Protein AF-A0A969LF04-F1 (afdb_monomer)

Foldseek 3Di:
DDPPLPLLQVLLVVCVVVVHQLDLDDDPQLDLVCLPDPVSQVVLVVVCVVPPDDRDRSNVVSPVCCVPVNVSSVVSVVVVD

Nearest PDB structures (foldseek):
  8bqe-assembly1_B  TM=2.762E-01  e=6.518E+00  Caulobacter vibrioides NA1000

pLDDT: mean 91.99, std 8.94, range [58.62, 98.12]

Mean predicted aligned error: 4.28 Å

Radius of gyration: 14.91 Å; Cα contacts (8 Å, |Δi|>4): 63; chains: 1; bounding box: 40×21×38 Å

Sequence (81 aa):
IFADNALAKAIAATFARRKTGIPEQPPDALTPAFAGDPAKQQQWTAFLQGIETDLLPLADVVADLAAFVMPHAQAARAIQG

Solvent-accessible surface area (backbone atoms only — not comparable to full-atom values): 4807 Å² total; per-residue (Å²): 132,72,64,94,54,47,61,16,54,51,50,36,53,52,28,59,76,67,73,46,83,79,67,91,58,78,53,65,84,40,35,70,68,46,40,66,32,68,69,50,46,50,52,49,57,60,57,46,76,79,46,102,61,88,82,72,55,63,50,57,54,31,48,52,49,34,70,58,48,50,61,33,45,54,51,13,51,70,72,77,106

Secondary structure (DSSP, 8-state):
--GGGHHHHHHHHHHHHHT-PPPSSPPGGGSHHHHH-HHHHHHHHHHHTT--S----HHHHHHHHHHHHHHHHHHHHHHH-

Structure (mmCIF, N/CA/C/O backbone):
data_AF-A0A969LF04-F1
#
_entry.id   AF-A0A969LF04-F1
#
loop_
_atom_site.group_PDB
_atom_site.id
_atom_site.type_symbol
_atom_site.label_atom_id
_atom_site.label_alt_id
_atom_site.label_comp_id
_atom_site.label_asym_id
_atom_site.label_entity_id
_atom_site.label_seq_id
_atom_site.pdbx_PDB_ins_code
_atom_site.Cartn_x
_atom_site.Cartn_y
_atom_site.Cartn_z
_atom_site.occupancy
_atom_site.B_iso_or_equiv
_atom_site.auth_seq_id
_atom_site.auth_comp_id
_atom_site.auth_asym_id
_atom_site.auth_atom_id
_atom_site.pdbx_PDB_model_num
ATOM 1 N N . ILE A 1 1 ? -8.056 -5.970 -14.871 1.00 63.75 1 ILE A N 1
ATOM 2 C CA . ILE A 1 1 ? -6.584 -6.163 -14.943 1.00 63.75 1 ILE A CA 1
ATOM 3 C C . ILE A 1 1 ? -6.014 -5.038 -15.800 1.00 63.75 1 ILE A C 1
ATOM 5 O O . ILE A 1 1 ? -6.606 -4.743 -16.832 1.00 63.75 1 ILE A O 1
ATOM 9 N N . PHE A 1 2 ? -4.947 -4.366 -15.361 1.00 75.69 2 PHE A N 1
ATOM 10 C CA . PHE A 1 2 ? -4.330 -3.278 -16.129 1.00 75.69 2 PHE A CA 1
ATOM 11 C C . PHE A 1 2 ? -3.548 -3.833 -17.324 1.00 75.69 2 PHE A C 1
ATOM 13 O O . PHE A 1 2 ? -2.683 -4.687 -17.139 1.00 75.69 2 PHE A O 1
ATOM 20 N N . ALA A 1 3 ? -3.835 -3.341 -18.530 1.00 82.62 3 ALA A N 1
ATOM 21 C CA . ALA A 1 3 ? -3.102 -3.727 -19.734 1.00 82.62 3 ALA A CA 1
ATOM 22 C C . ALA A 1 3 ? -1.637 -3.256 -19.674 1.00 82.62 3 ALA A C 1
ATOM 24 O O . ALA A 1 3 ? -1.336 -2.211 -19.093 1.00 82.62 3 ALA A O 1
ATOM 25 N N . ASP A 1 4 ? -0.734 -4.031 -20.277 1.00 80.31 4 ASP A N 1
ATOM 26 C CA . ASP A 1 4 ? 0.646 -3.643 -20.606 1.00 80.31 4 ASP A CA 1
ATOM 27 C C . ASP A 1 4 ? 1.446 -2.987 -19.471 1.00 80.31 4 ASP A C 1
ATOM 29 O O . ASP A 1 4 ? 2.188 -2.016 -19.684 1.00 80.31 4 ASP A O 1
ATOM 33 N N . ASN A 1 5 ? 1.293 -3.500 -18.246 1.00 89.75 5 ASN A N 1
ATOM 34 C CA . ASN A 1 5 ? 1.948 -2.972 -17.047 1.00 89.75 5 ASN A CA 1
ATOM 35 C C . ASN A 1 5 ? 1.643 -1.486 -16.776 1.00 89.75 5 ASN A C 1
ATOM 37 O O . ASN A 1 5 ? 2.446 -0.800 -16.142 1.00 89.75 5 ASN A O 1
ATOM 41 N N . ALA A 1 6 ? 0.493 -0.971 -17.228 1.00 94.25 6 ALA A N 1
ATOM 42 C CA . ALA A 1 6 ? 0.133 0.440 -17.081 1.00 94.25 6 ALA A CA 1
ATOM 43 C C . ALA A 1 6 ? 0.201 0.917 -15.620 1.00 94.25 6 ALA A C 1
ATOM 45 O O . ALA A 1 6 ? 0.749 1.985 -15.352 1.00 94.25 6 ALA A O 1
ATOM 46 N N . LEU A 1 7 ? -0.260 0.100 -14.663 1.00 95.12 7 LEU A N 1
ATOM 47 C CA . LEU A 1 7 ? -0.157 0.437 -13.241 1.00 95.12 7 LEU A CA 1
ATOM 48 C C . LEU A 1 7 ? 1.300 0.472 -12.751 1.00 95.12 7 LEU A C 1
ATOM 50 O O . LEU A 1 7 ? 1.685 1.416 -12.068 1.00 95.12 7 LEU A O 1
ATOM 54 N N . ALA A 1 8 ? 2.137 -0.492 -13.137 1.00 96.44 8 ALA A N 1
ATOM 55 C CA . ALA A 1 8 ? 3.552 -0.490 -12.760 1.00 96.44 8 ALA A CA 1
ATOM 56 C C . ALA A 1 8 ? 4.292 0.738 -13.327 1.00 96.44 8 ALA A C 1
ATOM 58 O O . ALA A 1 8 ? 5.048 1.395 -12.611 1.00 96.44 8 ALA A O 1
ATOM 59 N N . LYS A 1 9 ? 4.010 1.118 -14.581 1.00 96.38 9 LYS A N 1
ATOM 60 C CA . LYS A 1 9 ? 4.543 2.342 -15.206 1.00 96.38 9 LYS A CA 1
ATOM 61 C C . LYS A 1 9 ? 4.107 3.600 -14.448 1.00 96.38 9 LYS A C 1
ATOM 63 O O . LYS A 1 9 ? 4.929 4.473 -14.180 1.00 96.38 9 LYS A O 1
ATOM 68 N N . ALA A 1 10 ? 2.833 3.682 -14.059 1.00 96.44 10 ALA A N 1
ATOM 69 C CA . ALA A 1 10 ? 2.303 4.807 -13.290 1.00 96.44 10 ALA A CA 1
ATOM 70 C C . ALA A 1 10 ? 2.926 4.906 -11.885 1.00 96.44 10 ALA A C 1
ATOM 72 O O . ALA A 1 10 ? 3.260 6.006 -11.433 1.00 96.44 10 ALA A O 1
ATOM 73 N N . ILE A 1 11 ? 3.132 3.769 -11.211 1.00 96.12 11 ILE A N 1
ATOM 74 C CA . ILE A 1 11 ? 3.847 3.701 -9.930 1.00 96.12 11 ILE A CA 1
ATOM 75 C C . ILE A 1 11 ? 5.283 4.207 -10.115 1.00 96.12 11 ILE A C 1
ATOM 77 O O . ILE A 1 11 ? 5.680 5.145 -9.423 1.00 96.12 11 ILE A O 1
ATOM 81 N N . ALA A 1 12 ? 6.033 3.678 -11.088 1.00 96.75 12 ALA A N 1
ATOM 82 C CA . ALA A 1 12 ? 7.405 4.109 -11.366 1.00 96.75 12 ALA A CA 1
ATOM 83 C C . ALA A 1 12 ? 7.496 5.623 -11.619 1.00 96.75 12 ALA A C 1
ATOM 85 O O . ALA A 1 12 ? 8.310 6.314 -11.003 1.00 96.75 12 ALA A O 1
ATOM 86 N N . ALA A 1 13 ? 6.615 6.169 -12.459 1.00 97.12 13 ALA A N 1
ATOM 87 C CA . ALA A 1 13 ? 6.571 7.602 -12.737 1.00 97.12 13 ALA A CA 1
ATOM 88 C C . ALA A 1 13 ? 6.254 8.437 -11.480 1.00 97.12 13 ALA A C 1
ATOM 90 O O . ALA A 1 13 ? 6.865 9.483 -11.250 1.00 97.12 13 ALA A O 1
ATOM 91 N N . THR A 1 14 ? 5.3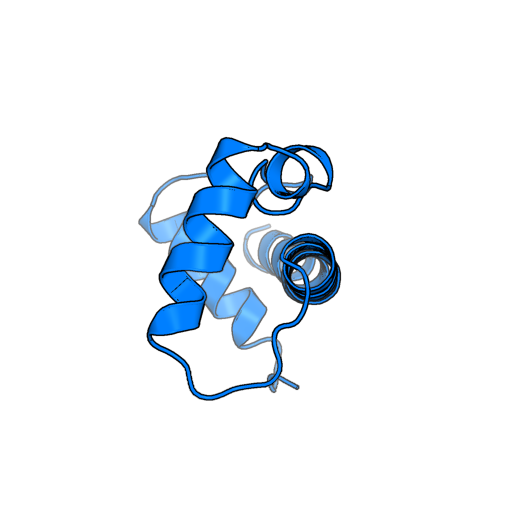30 7.971 -10.632 1.00 97.00 14 THR A N 1
ATOM 92 C CA . THR A 1 14 ? 4.936 8.673 -9.400 1.00 97.00 14 THR A CA 1
ATOM 93 C C . THR A 1 14 ? 6.0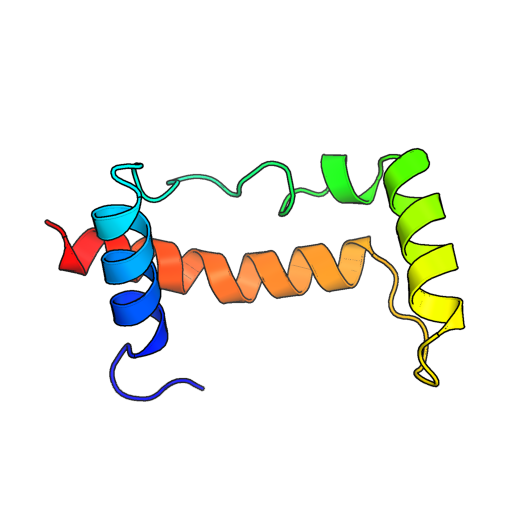86 8.753 -8.400 1.00 97.00 14 THR A C 1
ATOM 95 O O . THR A 1 14 ? 6.347 9.829 -7.854 1.00 97.00 14 THR A O 1
ATOM 98 N N . PHE A 1 15 ? 6.785 7.640 -8.177 1.00 96.62 15 PHE A N 1
ATOM 99 C CA . PHE A 1 15 ? 7.914 7.573 -7.248 1.00 96.62 15 PHE A CA 1
ATOM 100 C C . PHE A 1 15 ? 9.131 8.351 -7.769 1.00 96.62 15 PHE A C 1
ATOM 102 O O . PHE A 1 15 ? 9.723 9.116 -7.007 1.00 96.62 15 PHE A O 1
ATOM 109 N N . ALA A 1 16 ? 9.426 8.285 -9.076 1.00 96.75 16 ALA A N 1
ATOM 110 C CA . ALA A 1 16 ? 10.463 9.112 -9.703 1.00 96.75 16 ALA A CA 1
ATOM 111 C C . ALA A 1 16 ? 10.188 10.615 -9.527 1.00 96.75 16 ALA A C 1
ATOM 113 O O . ALA A 1 16 ? 11.061 11.361 -9.082 1.00 96.75 16 ALA A O 1
ATOM 114 N N . ARG A 1 17 ? 8.950 11.065 -9.791 1.00 97.50 17 ARG A N 1
ATOM 115 C CA . ARG A 1 17 ? 8.549 12.473 -9.611 1.00 97.50 17 ARG A CA 1
ATOM 116 C C . ARG A 1 17 ? 8.701 12.935 -8.161 1.00 97.50 17 ARG A C 1
ATOM 118 O O . ARG A 1 17 ? 9.086 14.076 -7.923 1.00 97.50 17 ARG A O 1
ATOM 125 N N . ARG A 1 18 ? 8.383 12.064 -7.198 1.00 97.06 18 ARG A N 1
ATOM 126 C CA . ARG A 1 18 ? 8.499 12.349 -5.757 1.00 97.06 18 ARG A CA 1
ATOM 127 C C . ARG A 1 18 ? 9.923 12.201 -5.217 1.00 97.06 18 ARG A C 1
ATOM 129 O O . ARG A 1 18 ? 10.156 12.597 -4.082 1.00 97.06 18 ARG A O 1
ATOM 136 N N . LYS A 1 19 ? 10.864 11.685 -6.018 1.00 96.06 19 LYS A N 1
ATOM 137 C CA . LYS A 1 19 ? 12.253 11.394 -5.623 1.00 96.06 19 LYS A CA 1
ATOM 138 C C . LYS A 1 19 ? 12.342 10.483 -4.392 1.00 96.06 19 LYS A C 1
ATOM 140 O O . LYS A 1 19 ? 13.210 10.650 -3.542 1.00 96.06 19 LYS A O 1
ATOM 145 N N . THR A 1 20 ? 11.431 9.521 -4.301 1.00 94.88 20 THR A N 1
ATOM 146 C CA . THR A 1 20 ? 11.390 8.514 -3.235 1.00 94.88 20 THR A CA 1
ATOM 147 C C . THR A 1 20 ? 11.535 7.126 -3.848 1.00 94.88 20 THR A C 1
ATOM 149 O O . THR A 1 20 ? 10.982 6.880 -4.918 1.00 94.88 20 THR A O 1
ATOM 152 N N . GLY A 1 21 ? 12.236 6.210 -3.177 1.00 95.06 21 GLY A N 1
ATOM 153 C CA . GLY A 1 21 ? 12.369 4.824 -3.638 1.00 95.06 21 GLY A CA 1
ATOM 154 C C . GLY A 1 21 ? 11.040 4.067 -3.586 1.00 95.06 21 GLY A C 1
ATOM 155 O O . GLY A 1 21 ? 10.237 4.285 -2.677 1.00 95.06 21 GLY A O 1
ATOM 156 N N . ILE A 1 22 ? 10.800 3.185 -4.560 1.00 96.75 22 ILE A N 1
ATOM 157 C CA . ILE A 1 22 ? 9.634 2.291 -4.548 1.00 96.75 22 ILE A CA 1
ATOM 158 C C . ILE A 1 22 ? 9.860 1.229 -3.456 1.00 96.75 22 ILE A C 1
ATOM 160 O O . ILE A 1 22 ? 10.877 0.536 -3.506 1.00 96.75 22 ILE A O 1
ATOM 164 N N . PRO A 1 23 ? 8.939 1.063 -2.492 1.00 95.38 23 PRO A N 1
ATOM 165 C CA . PRO A 1 23 ? 9.156 0.231 -1.312 1.00 95.38 23 PRO A CA 1
ATOM 166 C C . PRO A 1 23 ? 9.227 -1.259 -1.662 1.00 95.38 23 PRO A C 1
ATOM 168 O O . PRO A 1 23 ? 8.369 -1.779 -2.376 1.00 95.38 23 PRO A O 1
ATOM 171 N N . GLU A 1 24 ? 10.246 -1.955 -1.154 1.00 95.56 24 GLU A N 1
ATOM 172 C CA . GLU A 1 24 ? 10.418 -3.403 -1.348 1.00 95.56 24 GLU A CA 1
ATOM 173 C C . GLU A 1 24 ? 9.443 -4.228 -0.513 1.00 95.56 24 GLU A C 1
ATOM 175 O O . GLU A 1 24 ? 8.917 -5.229 -0.995 1.00 95.56 24 GLU A O 1
ATOM 180 N N . GLN A 1 25 ? 9.183 -3.769 0.709 1.00 95.50 25 GLN A N 1
ATOM 181 C CA . GLN A 1 25 ? 8.230 -4.356 1.643 1.00 95.50 25 GLN A CA 1
ATOM 182 C C . GLN A 1 25 ? 6.914 -3.570 1.630 1.00 95.50 25 GLN A C 1
ATOM 184 O O . GLN A 1 25 ? 6.921 -2.394 1.251 1.00 95.50 25 GLN A O 1
ATOM 189 N N . PRO A 1 26 ? 5.788 -4.176 2.047 1.00 95.62 26 PRO A N 1
ATOM 190 C CA . PRO A 1 26 ? 4.544 -3.442 2.230 1.00 95.62 26 PRO A CA 1
ATOM 191 C C . PRO A 1 26 ? 4.769 -2.218 3.135 1.00 95.62 26 PRO A C 1
ATOM 193 O O . PRO A 1 26 ? 5.314 -2.365 4.231 1.00 95.62 26 PRO A O 1
ATOM 196 N N . PRO A 1 27 ? 4.386 -1.005 2.697 1.00 95.44 27 PRO A N 1
ATOM 197 C CA . PRO A 1 27 ? 4.330 0.159 3.573 1.00 95.44 27 PRO A CA 1
ATOM 198 C C . PRO A 1 27 ? 3.423 -0.115 4.770 1.00 95.44 27 PRO A C 1
ATOM 200 O O . PRO A 1 27 ? 2.501 -0.914 4.652 1.00 95.44 27 PRO A O 1
ATOM 203 N N . ASP A 1 28 ? 3.617 0.616 5.868 1.00 95.94 28 ASP A N 1
ATOM 204 C CA . ASP A 1 28 ? 2.837 0.461 7.106 1.00 95.94 28 ASP A CA 1
ATOM 205 C C . ASP A 1 28 ? 1.319 0.362 6.855 1.00 95.94 28 ASP A C 1
ATOM 207 O O . ASP A 1 28 ? 0.679 -0.589 7.292 1.00 95.94 28 ASP A O 1
ATOM 211 N N . ALA A 1 29 ? 0.776 1.252 6.016 1.00 95.44 29 ALA A N 1
ATOM 212 C CA . ALA A 1 29 ? -0.641 1.284 5.636 1.00 95.44 29 ALA A CA 1
ATOM 213 C C . ALA A 1 29 ? -1.173 0.017 4.931 1.00 95.44 29 ALA A C 1
ATOM 215 O O . ALA A 1 29 ? -2.383 -0.147 4.805 1.00 95.44 29 ALA A O 1
ATOM 216 N N . LEU A 1 30 ? -0.285 -0.856 4.450 1.00 97.12 30 LEU A N 1
ATOM 217 C CA . LEU A 1 30 ? -0.589 -2.129 3.796 1.00 97.12 30 LEU A CA 1
ATOM 218 C C . LEU A 1 30 ? -0.228 -3.337 4.682 1.00 97.12 30 LEU A C 1
ATOM 220 O O . LEU A 1 30 ? 0.026 -4.427 4.170 1.00 97.12 30 LEU A O 1
ATOM 224 N N . THR A 1 31 ? -0.172 -3.152 6.006 1.00 97.25 31 THR A N 1
ATOM 225 C CA . THR A 1 31 ? 0.150 -4.215 6.971 1.00 97.25 31 THR A CA 1
ATOM 226 C C . THR A 1 31 ? -1.037 -4.586 7.868 1.00 97.25 31 THR A C 1
ATOM 228 O O . THR A 1 31 ? -1.896 -3.745 8.153 1.00 97.25 31 THR A O 1
ATOM 231 N N . PRO A 1 32 ? -1.060 -5.818 8.415 1.00 96.88 32 PRO A N 1
ATOM 232 C CA . PRO A 1 32 ? -2.035 -6.201 9.436 1.00 96.88 32 PRO A CA 1
ATOM 233 C C . PRO A 1 32 ? -1.952 -5.348 10.706 1.00 96.88 32 PRO A C 1
ATOM 235 O O . PRO A 1 32 ? -2.970 -5.121 11.350 1.00 96.88 32 PRO A O 1
ATOM 238 N N . ALA A 1 33 ? -0.758 -4.858 11.061 1.00 97.88 33 ALA A N 1
ATOM 239 C CA . ALA A 1 33 ? -0.565 -4.006 12.233 1.00 97.88 33 ALA A CA 1
ATOM 240 C C . ALA A 1 33 ? -1.326 -2.680 12.092 1.00 97.88 33 ALA A C 1
ATOM 242 O O . ALA A 1 33 ? -2.056 -2.296 13.001 1.00 97.88 33 ALA A O 1
ATOM 243 N N . PHE A 1 34 ? -1.236 -2.036 10.925 1.00 97.88 34 PHE A N 1
ATOM 244 C CA . PHE A 1 34 ? -2.011 -0.833 10.625 1.00 97.88 34 PHE A CA 1
ATOM 245 C C . PHE A 1 34 ? -3.515 -1.100 10.641 1.00 97.88 34 PHE A C 1
ATOM 247 O O . PHE A 1 34 ? -4.276 -0.319 11.207 1.00 97.88 34 PHE A O 1
ATOM 254 N N . ALA A 1 35 ? -3.956 -2.209 10.043 1.00 97.06 35 ALA A N 1
ATOM 255 C CA . ALA A 1 35 ? -5.370 -2.553 10.043 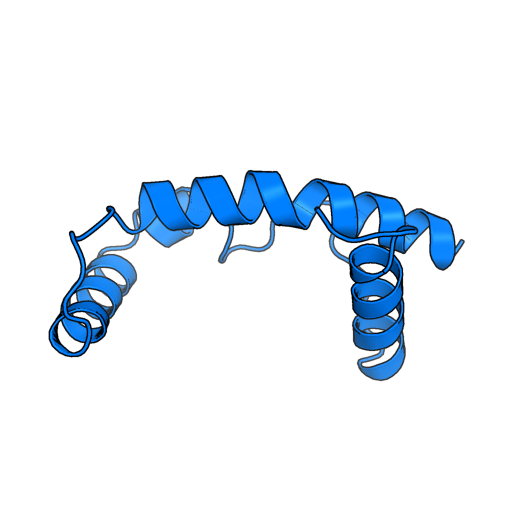1.00 97.06 35 ALA A CA 1
ATOM 256 C C . ALA A 1 35 ? -5.889 -2.884 11.451 1.00 97.06 35 ALA A C 1
ATOM 258 O O . ALA A 1 35 ? -7.041 -2.597 11.746 1.00 97.06 35 ALA A O 1
ATOM 259 N N . GLY A 1 36 ? -5.067 -3.467 12.324 1.00 96.69 36 GLY A N 1
ATOM 260 C CA . GLY A 1 36 ? -5.434 -3.804 13.701 1.00 96.69 36 GLY A CA 1
ATOM 261 C C . GLY A 1 36 ? -5.421 -2.624 14.676 1.00 96.69 36 GLY A C 1
ATOM 262 O O . GLY A 1 36 ? -5.883 -2.774 15.807 1.00 96.69 36 GLY A O 1
ATOM 263 N N . ASP A 1 37 ? -4.907 -1.461 14.271 1.00 98.12 37 ASP A N 1
ATOM 264 C CA . ASP A 1 37 ? -4.836 -0.283 15.131 1.00 98.12 37 ASP A CA 1
ATOM 265 C C . ASP A 1 37 ? -6.254 0.237 15.481 1.00 98.12 37 ASP A C 1
ATOM 267 O O . ASP A 1 37 ? -7.058 0.509 14.578 1.00 98.12 37 ASP A O 1
ATOM 271 N N . PRO A 1 38 ? -6.589 0.419 16.777 1.00 97.12 38 PRO A N 1
ATOM 272 C CA . PRO A 1 38 ? -7.919 0.868 17.193 1.00 97.12 38 PRO A CA 1
ATOM 273 C C . PRO A 1 38 ? -8.340 2.225 16.615 1.00 97.12 38 PRO A C 1
ATOM 275 O O . PRO A 1 38 ? -9.510 2.419 16.278 1.00 97.12 38 PRO A O 1
ATOM 278 N N . ALA A 1 39 ? -7.406 3.167 16.464 1.00 97.50 39 ALA A N 1
ATOM 279 C CA . ALA A 1 39 ? -7.695 4.468 15.873 1.00 97.50 39 ALA A CA 1
ATOM 280 C C . ALA A 1 39 ? -7.976 4.340 14.367 1.00 97.50 39 ALA A C 1
ATOM 282 O O . ALA A 1 39 ? -8.842 5.044 13.843 1.00 97.50 39 ALA A O 1
ATOM 283 N N . LYS A 1 40 ? -7.307 3.415 13.665 1.00 97.38 40 LYS A N 1
ATOM 284 C CA . LYS A 1 40 ? -7.596 3.112 12.251 1.00 97.38 40 LYS A CA 1
ATOM 285 C C . LYS A 1 40 ? -8.949 2.441 12.061 1.00 97.38 40 LYS A C 1
ATOM 287 O O . LYS A 1 40 ? -9.694 2.842 11.169 1.00 97.38 40 LYS A O 1
ATOM 292 N N . GLN A 1 41 ? -9.318 1.515 12.939 1.00 95.75 41 GLN A N 1
ATOM 293 C CA . GLN A 1 41 ? -10.650 0.902 12.953 1.00 95.75 41 GLN A CA 1
ATOM 294 C C . GLN A 1 41 ? -11.764 1.933 13.195 1.00 95.75 41 GLN A C 1
ATOM 296 O O . GLN A 1 41 ? -12.795 1.919 12.515 1.00 95.75 41 GLN A O 1
ATOM 301 N N . GLN A 1 42 ? -11.539 2.886 14.105 1.00 95.00 42 GLN A N 1
ATOM 302 C CA . GLN A 1 42 ? -12.482 3.980 14.341 1.00 95.00 42 GLN A CA 1
ATOM 303 C C . GLN A 1 42 ? -12.625 4.885 13.107 1.00 95.00 42 GLN A C 1
ATOM 305 O O . GLN A 1 42 ? -13.744 5.221 12.717 1.00 95.00 42 GLN A O 1
ATOM 310 N N . GLN A 1 43 ? -11.508 5.246 12.466 1.00 95.31 43 GLN A N 1
ATOM 311 C CA . GLN A 1 43 ? -11.512 6.032 11.226 1.00 95.31 43 GLN A CA 1
ATOM 312 C C . GLN A 1 43 ? -12.243 5.303 10.093 1.00 95.31 43 GLN A C 1
ATOM 314 O O . GLN A 1 43 ? -13.018 5.930 9.375 1.00 95.31 43 GLN A O 1
ATOM 319 N N . TRP A 1 44 ? -12.042 3.990 9.958 1.00 94.12 44 TRP A N 1
ATOM 320 C CA . TRP A 1 44 ? -12.726 3.168 8.960 1.00 94.12 44 TRP A CA 1
ATOM 321 C C . TRP A 1 44 ? -14.237 3.145 9.177 1.00 94.12 44 TRP A C 1
ATOM 323 O O . TRP A 1 44 ? -14.995 3.421 8.254 1.00 94.12 44 TRP A O 1
ATOM 333 N N . THR A 1 45 ? -14.676 2.922 10.417 1.00 91.12 45 THR A N 1
ATOM 334 C CA . THR A 1 45 ? -16.104 2.947 10.769 1.00 91.12 45 THR A CA 1
ATOM 335 C C . THR A 1 45 ? -16.745 4.290 10.414 1.00 91.12 45 THR A C 1
ATOM 337 O O . THR A 1 45 ? -17.822 4.320 9.826 1.00 91.12 45 THR A O 1
ATOM 340 N N . ALA A 1 46 ? -16.080 5.406 10.729 1.00 92.19 46 ALA A N 1
ATOM 341 C CA . ALA A 1 46 ? -16.574 6.739 10.389 1.00 92.19 46 ALA A CA 1
ATOM 342 C C . ALA A 1 46 ? -16.592 6.993 8.870 1.00 92.19 46 ALA A C 1
ATOM 344 O O . ALA A 1 46 ? -17.543 7.577 8.359 1.00 92.19 46 ALA A O 1
ATOM 345 N N . PHE A 1 47 ? -15.571 6.534 8.139 1.00 91.31 47 PHE A N 1
ATOM 346 C CA . PHE A 1 47 ? -15.509 6.636 6.678 1.00 91.31 47 PHE A CA 1
ATOM 347 C C . PHE A 1 47 ? -16.671 5.900 6.004 1.00 91.31 47 PHE A C 1
ATOM 349 O O . PHE A 1 47 ? -17.292 6.426 5.080 1.00 91.31 47 PHE A O 1
ATOM 356 N N . LEU A 1 48 ? -17.005 4.713 6.506 1.00 90.31 48 LEU A N 1
ATOM 357 C CA . LEU A 1 48 ? -18.067 3.892 5.947 1.00 90.31 48 LEU A CA 1
ATOM 358 C C . LEU A 1 48 ? -19.478 4.456 6.167 1.00 90.31 48 LEU A C 1
ATOM 360 O O . LEU A 1 48 ? -20.366 4.162 5.377 1.00 90.31 48 LEU A O 1
ATOM 364 N N . GLN A 1 49 ? -19.701 5.309 7.171 1.00 87.38 49 GLN A N 1
ATOM 365 C CA . GLN A 1 49 ? -21.006 5.962 7.376 1.00 87.38 49 GLN A CA 1
ATOM 366 C C . GLN A 1 49 ? -21.448 6.819 6.177 1.00 87.38 49 GLN A C 1
ATOM 368 O O . GLN A 1 49 ? -22.634 7.100 6.034 1.00 87.38 49 GLN A O 1
ATOM 373 N N . GLY A 1 50 ? -20.509 7.239 5.321 1.00 81.88 50 GLY A N 1
ATOM 374 C CA . GLY A 1 50 ? -20.791 7.978 4.090 1.00 81.88 50 GLY A CA 1
ATOM 375 C C . GLY A 1 50 ? -20.935 7.112 2.834 1.00 81.88 50 GLY A C 1
ATOM 376 O O . GLY A 1 50 ? -21.028 7.674 1.744 1.00 81.88 50 GLY A O 1
ATOM 377 N N . ILE A 1 51 ? -20.894 5.780 2.950 1.00 85.00 51 ILE A N 1
ATOM 378 C CA . ILE A 1 51 ? -20.865 4.848 1.815 1.00 85.00 51 ILE A CA 1
ATOM 379 C C . ILE A 1 51 ? -21.963 3.794 1.997 1.00 85.00 51 ILE A C 1
ATOM 381 O O . ILE A 1 51 ? -21.931 3.007 2.936 1.00 85.00 51 ILE A O 1
ATOM 385 N N . GLU A 1 52 ? -22.924 3.746 1.073 1.00 70.44 52 GLU A N 1
ATOM 386 C CA . GLU A 1 52 ? -24.000 2.741 1.052 1.00 70.44 52 GLU A CA 1
ATOM 387 C C . GLU A 1 52 ? -23.510 1.398 0.469 1.00 70.44 52 GLU A C 1
ATOM 389 O O . GLU A 1 52 ? -23.980 0.950 -0.575 1.00 70.44 52 GLU A O 1
ATOM 394 N N . THR A 1 53 ? -22.536 0.757 1.120 1.00 65.75 53 THR A N 1
ATOM 395 C CA . THR A 1 53 ? -21.999 -0.553 0.704 1.00 65.75 53 THR A CA 1
ATOM 396 C C . THR A 1 53 ? -21.813 -1.472 1.908 1.00 65.75 53 THR A C 1
ATOM 398 O O . THR A 1 53 ? -21.508 -1.010 3.008 1.00 65.75 53 THR A O 1
ATOM 401 N N . ASP A 1 54 ? -21.950 -2.783 1.684 1.00 66.50 54 ASP A N 1
ATOM 402 C CA . ASP A 1 54 ? -21.641 -3.811 2.678 1.00 66.50 54 ASP A CA 1
ATOM 403 C C . ASP A 1 54 ? -20.194 -3.689 3.181 1.00 66.50 54 ASP A C 1
ATOM 405 O O . ASP A 1 54 ? -19.218 -3.645 2.427 1.00 66.50 54 ASP A O 1
ATOM 409 N N . LEU A 1 55 ? -20.088 -3.582 4.501 1.00 68.69 55 LEU A N 1
ATOM 410 C CA . LEU A 1 55 ? -18.931 -3.069 5.220 1.00 68.69 55 LEU A CA 1
ATOM 411 C C . LEU A 1 55 ? -17.854 -4.153 5.341 1.00 68.69 55 LEU A C 1
ATOM 413 O O . LEU A 1 55 ? -17.795 -4.864 6.345 1.00 68.69 55 LEU A O 1
ATOM 417 N N . LEU A 1 56 ? -16.988 -4.286 4.334 1.00 86.44 56 LEU A N 1
ATOM 418 C CA . LEU A 1 56 ? -15.789 -5.113 4.482 1.00 86.44 56 LEU A CA 1
ATOM 419 C C . LEU A 1 56 ? -14.932 -4.579 5.651 1.00 86.44 56 LEU A C 1
ATOM 421 O O . LEU A 1 56 ? -14.698 -3.365 5.745 1.00 86.44 56 LEU A O 1
ATOM 425 N N . PRO A 1 57 ? -14.447 -5.452 6.548 1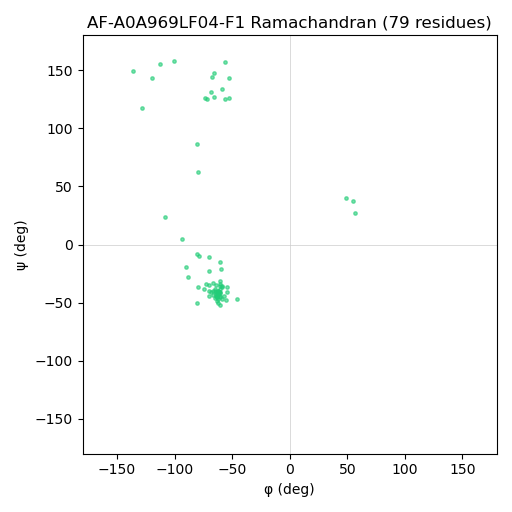.00 92.50 57 PRO A N 1
ATOM 426 C CA . PRO A 1 57 ? -13.466 -5.085 7.561 1.00 92.50 57 PRO A CA 1
ATOM 427 C C . PRO A 1 57 ? -12.241 -4.395 6.949 1.00 92.50 57 PRO A C 1
ATOM 429 O O . PRO A 1 57 ? -11.755 -4.793 5.890 1.00 92.50 57 PRO A O 1
ATOM 432 N N . LEU A 1 58 ? -11.681 -3.397 7.647 1.00 95.06 58 LEU A N 1
ATOM 433 C CA . LEU A 1 58 ? -10.474 -2.692 7.186 1.00 95.06 58 LEU A CA 1
ATOM 434 C C . LEU A 1 58 ? -9.323 -3.666 6.889 1.00 95.06 58 LEU A C 1
ATOM 436 O O . LEU A 1 58 ? -8.564 -3.452 5.950 1.00 95.06 58 LEU A O 1
ATOM 440 N N . ALA A 1 59 ? -9.200 -4.732 7.684 1.00 96.25 59 ALA A N 1
ATOM 441 C CA . ALA A 1 59 ? -8.173 -5.754 7.509 1.00 96.25 59 ALA A CA 1
ATOM 442 C C . ALA A 1 59 ? -8.267 -6.459 6.152 1.00 96.25 59 ALA A C 1
ATOM 444 O O . ALA A 1 59 ? -7.236 -6.648 5.509 1.00 96.25 59 ALA A O 1
ATOM 445 N N . ASP A 1 60 ? -9.481 -6.768 5.699 1.00 95.50 60 ASP A N 1
ATOM 446 C CA . ASP A 1 60 ? -9.704 -7.447 4.423 1.00 95.50 60 ASP A CA 1
ATOM 447 C C . ASP A 1 60 ? -9.370 -6.506 3.262 1.00 95.50 60 ASP A C 1
ATOM 449 O O . ASP A 1 60 ? -8.612 -6.864 2.364 1.00 95.50 60 ASP A O 1
ATOM 453 N N . VAL A 1 61 ? -9.808 -5.245 3.345 1.00 94.88 61 VAL A N 1
ATOM 454 C CA . VAL A 1 61 ? -9.471 -4.217 2.346 1.00 94.88 61 VAL A CA 1
ATOM 455 C C . VAL A 1 61 ? -7.961 -3.989 2.264 1.00 94.88 61 VAL A C 1
ATOM 457 O O . VAL A 1 61 ? -7.398 -3.908 1.174 1.00 94.88 61 VAL A O 1
ATOM 460 N N . VAL A 1 62 ? -7.280 -3.887 3.407 1.00 97.19 62 VAL A N 1
ATOM 461 C CA . VAL A 1 62 ? -5.823 -3.706 3.463 1.00 97.19 62 VAL A CA 1
ATOM 462 C C . VAL A 1 62 ? -5.097 -4.918 2.876 1.00 97.19 62 VAL A C 1
ATOM 464 O O . VAL A 1 62 ? -4.147 -4.735 2.111 1.00 97.19 62 VAL A O 1
ATOM 467 N N . ALA A 1 63 ? -5.546 -6.137 3.185 1.00 96.62 63 ALA A N 1
ATOM 468 C CA . ALA A 1 63 ? -4.979 -7.366 2.638 1.00 96.62 63 ALA A CA 1
ATOM 469 C C . ALA A 1 63 ? -5.152 -7.446 1.113 1.00 96.62 63 ALA A C 1
ATOM 471 O O . ALA A 1 63 ? -4.177 -7.711 0.404 1.00 96.62 63 ALA A O 1
ATOM 472 N N . ASP A 1 64 ? -6.343 -7.130 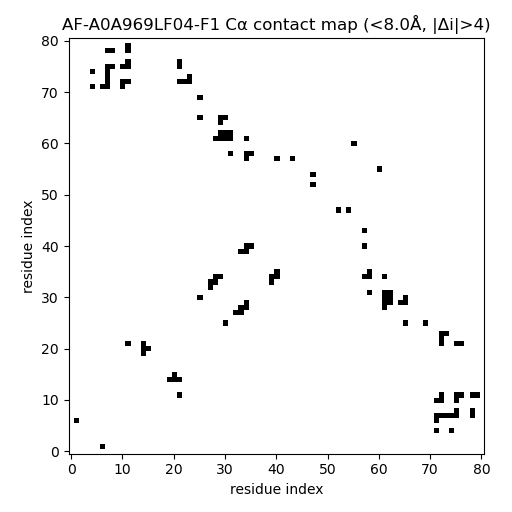0.603 1.00 96.00 64 ASP A N 1
ATOM 473 C CA . ASP A 1 64 ? -6.636 -7.115 -0.832 1.00 96.00 64 ASP A CA 1
ATOM 474 C C . ASP A 1 64 ? -5.798 -6.064 -1.567 1.00 96.00 64 ASP A C 1
ATOM 476 O O . ASP A 1 64 ? -5.193 -6.345 -2.606 1.00 96.00 64 ASP A O 1
ATOM 480 N N . LEU A 1 65 ? -5.689 -4.856 -1.003 1.00 96.25 65 LEU A N 1
ATOM 481 C CA . LEU A 1 65 ? -4.844 -3.799 -1.556 1.00 96.25 65 LEU A CA 1
ATOM 482 C C . LEU A 1 65 ? -3.368 -4.200 -1.561 1.00 96.25 65 LEU A C 1
ATOM 484 O O . LEU A 1 65 ? -2.683 -3.956 -2.554 1.00 96.25 65 LEU A O 1
ATOM 488 N N . ALA A 1 66 ? -2.868 -4.823 -0.493 1.00 97.06 66 ALA A N 1
ATOM 489 C CA . ALA A 1 66 ? -1.491 -5.301 -0.431 1.00 97.06 66 ALA A CA 1
ATOM 490 C C . ALA A 1 66 ? -1.226 -6.370 -1.503 1.00 97.06 66 ALA A C 1
ATOM 492 O O . ALA A 1 66 ? -0.278 -6.235 -2.284 1.00 97.06 66 ALA A O 1
ATOM 493 N N . ALA A 1 67 ? -2.089 -7.386 -1.590 1.00 96.31 67 ALA A N 1
ATOM 494 C CA . ALA A 1 67 ? -1.982 -8.469 -2.565 1.00 96.31 67 ALA A CA 1
ATOM 495 C C . ALA A 1 67 ? -2.050 -7.959 -4.011 1.00 96.31 67 ALA A C 1
ATOM 497 O O . ALA A 1 67 ? -1.365 -8.481 -4.891 1.00 96.31 67 ALA A O 1
ATOM 498 N N . PHE A 1 68 ? -2.833 -6.909 -4.253 1.00 95.75 68 PHE A N 1
ATOM 499 C CA . PHE A 1 68 ? -2.978 -6.310 -5.569 1.00 95.75 68 PHE A CA 1
ATOM 500 C C . PHE A 1 68 ? -1.831 -5.359 -5.937 1.00 95.75 68 PHE A C 1
ATOM 502 O O . PHE A 1 68 ? -1.256 -5.457 -7.020 1.00 95.75 68 PHE A O 1
ATOM 509 N N . VAL A 1 69 ? -1.483 -4.416 -5.059 1.00 95.75 69 VAL A N 1
ATOM 510 C CA . VAL A 1 69 ? -0.554 -3.319 -5.374 1.00 95.75 69 VAL A CA 1
ATOM 511 C C . VAL A 1 69 ? 0.905 -3.769 -5.321 1.00 95.75 69 VAL A C 1
ATOM 513 O O . VAL A 1 69 ? 1.706 -3.321 -6.146 1.00 95.75 69 VAL A O 1
ATOM 516 N N . MET A 1 70 ? 1.280 -4.658 -4.395 1.00 96.50 70 MET A N 1
ATOM 517 C CA . MET A 1 70 ? 2.688 -5.021 -4.188 1.00 96.50 70 MET A CA 1
ATOM 518 C C . MET A 1 70 ? 3.347 -5.713 -5.395 1.00 96.50 70 MET A C 1
ATOM 520 O O . MET A 1 70 ? 4.468 -5.320 -5.735 1.00 96.50 70 MET A O 1
ATOM 524 N N . PRO A 1 71 ? 2.691 -6.642 -6.122 1.00 95.69 71 PRO A N 1
ATOM 525 C CA . PRO A 1 71 ? 3.241 -7.183 -7.369 1.00 95.69 71 PRO A CA 1
ATOM 526 C C . PRO A 1 71 ? 3.503 -6.101 -8.427 1.00 95.69 71 PRO A C 1
ATOM 528 O O . PRO A 1 71 ? 4.513 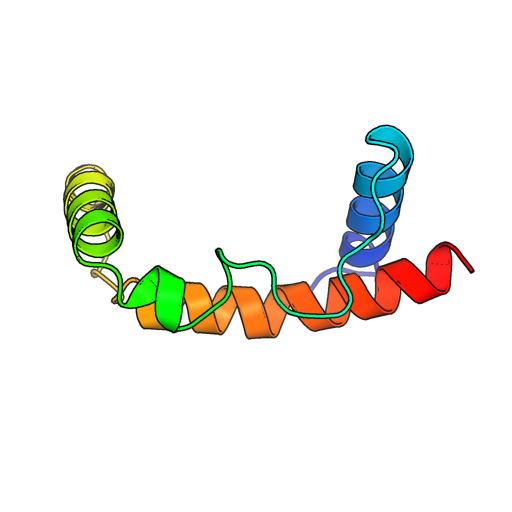-6.134 -9.132 1.00 95.69 71 PRO A O 1
ATOM 531 N N . HIS A 1 72 ? 2.637 -5.086 -8.511 1.00 96.31 72 HIS A N 1
ATOM 532 C CA . HIS A 1 72 ? 2.835 -3.960 -9.423 1.00 96.31 72 HIS A CA 1
ATOM 533 C C . HIS A 1 72 ? 3.955 -3.019 -8.964 1.00 96.31 72 HIS A C 1
ATOM 535 O O . HIS A 1 72 ? 4.687 -2.505 -9.808 1.00 96.31 72 HIS A O 1
ATOM 541 N N . ALA A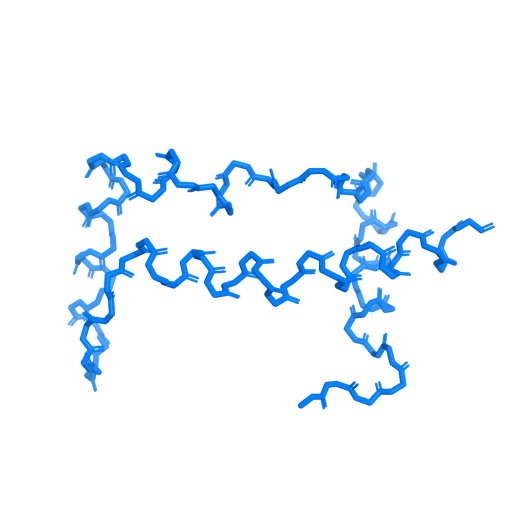 1 73 ? 4.140 -2.828 -7.654 1.00 96.38 73 ALA A N 1
ATOM 542 C CA . ALA A 1 73 ? 5.285 -2.101 -7.108 1.00 96.38 73 ALA A CA 1
ATOM 543 C C . ALA A 1 73 ? 6.611 -2.827 -7.398 1.00 96.38 73 ALA A C 1
ATOM 545 O O . ALA A 1 73 ? 7.600 -2.188 -7.757 1.00 96.38 73 ALA A O 1
ATOM 546 N N . GLN A 1 74 ? 6.626 -4.161 -7.329 1.00 95.94 74 GLN A N 1
ATOM 547 C CA . GLN A 1 74 ? 7.776 -4.968 -7.737 1.00 95.94 74 GLN A CA 1
ATOM 548 C C . GLN A 1 74 ? 8.079 -4.817 -9.230 1.00 95.94 74 GLN A C 1
ATOM 550 O O . GLN A 1 74 ? 9.219 -4.530 -9.591 1.00 95.94 74 GLN A O 1
ATOM 555 N N . ALA A 1 75 ? 7.069 -4.942 -10.094 1.00 95.62 75 ALA A N 1
ATOM 556 C CA . ALA A 1 75 ? 7.238 -4.724 -11.529 1.00 95.62 75 ALA A CA 1
ATOM 557 C C . ALA A 1 75 ? 7.714 -3.294 -11.845 1.00 95.62 75 ALA A C 1
ATOM 559 O O . ALA A 1 75 ? 8.529 -3.098 -12.740 1.00 95.62 75 ALA A O 1
ATOM 560 N N . ALA A 1 76 ? 7.258 -2.294 -11.086 1.00 96.44 76 ALA A N 1
ATOM 561 C CA . ALA A 1 76 ? 7.674 -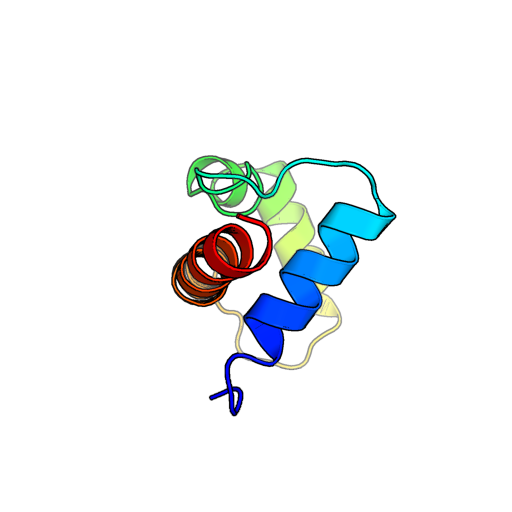0.904 -11.249 1.00 96.44 76 ALA A CA 1
ATOM 562 C C . ALA A 1 76 ? 9.169 -0.689 -10.958 1.00 96.44 76 ALA A C 1
ATOM 564 O O . ALA A 1 76 ? 9.808 0.108 -11.643 1.00 96.44 76 ALA A O 1
ATOM 565 N N . ARG A 1 77 ? 9.752 -1.424 -9.999 1.00 95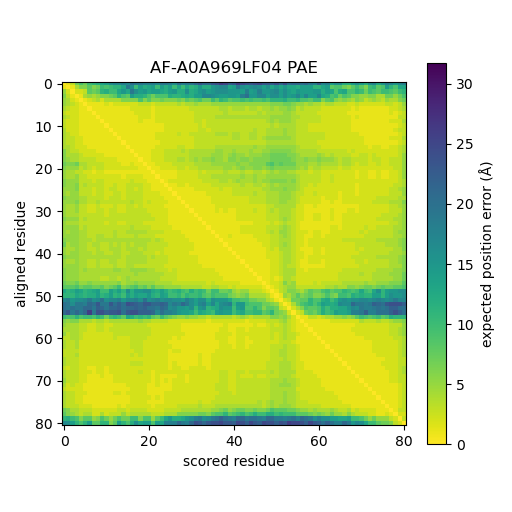.62 77 ARG A N 1
ATOM 566 C CA . ARG A 1 77 ? 11.206 -1.399 -9.754 1.00 95.62 77 ARG A CA 1
ATOM 567 C C . ARG A 1 77 ? 11.997 -1.899 -10.960 1.00 95.62 77 ARG A C 1
ATOM 569 O O . ARG A 1 77 ? 12.989 -1.281 -11.318 1.00 95.62 77 ARG A O 1
ATOM 576 N N . ALA A 1 78 ? 11.513 -2.947 -11.627 1.00 92.06 78 ALA A N 1
ATOM 577 C CA . ALA A 1 78 ? 12.136 -3.487 -12.838 1.00 92.06 78 ALA A CA 1
ATOM 578 C C . ALA A 1 78 ? 12.013 -2.567 -14.072 1.00 92.06 78 ALA A C 1
ATOM 580 O O . ALA A 1 78 ? 12.644 -2.833 -15.083 1.00 92.06 78 ALA A O 1
ATOM 581 N N . ILE A 1 79 ? 11.189 -1.511 -14.013 1.00 90.12 79 ILE A N 1
ATOM 582 C CA . ILE A 1 79 ? 11.102 -0.471 -15.056 1.00 90.12 79 ILE A CA 1
ATOM 583 C C . ILE A 1 79 ? 12.120 0.654 -14.802 1.00 90.12 79 ILE A C 1
ATOM 585 O O . ILE A 1 79 ? 12.513 1.345 -15.739 1.00 90.12 79 ILE A O 1
ATOM 589 N N . GLN A 1 80 ? 12.495 0.886 -13.539 1.00 71.69 80 GLN A N 1
ATOM 590 C CA . GLN A 1 80 ? 13.453 1.930 -13.155 1.00 71.69 80 GLN A CA 1
ATOM 591 C C . GLN A 1 80 ? 14.915 1.458 -13.143 1.00 71.69 80 GLN A C 1
ATOM 593 O O . GLN A 1 80 ? 15.798 2.316 -13.151 1.00 71.69 80 GLN A O 1
ATOM 598 N N . GLY A 1 81 ? 15.156 0.145 -13.074 1.00 58.62 81 GLY A N 1
ATOM 599 C CA . GLY A 1 81 ? 16.479 -0.477 -13.216 1.00 58.62 81 GLY A CA 1
ATOM 600 C C . GLY A 1 81 ? 16.748 -0.910 -14.647 1.00 58.62 81 GLY A C 1
ATOM 601 O O . GLY A 1 81 ? 17.929 -0.846 -15.046 1.00 58.62 81 GLY A O 1
#